Protein AF-A0A7C5IVP0-F1 (afdb_monomer)

pLDDT: mean 93.89, std 9.59, range [51.59, 98.81]

Nearest PDB structures (foldseek):
  6s2q-assembly2_D  TM=9.163E-01  e=1.184E-06  Mycobacterium tuberculosis H37Rv
  6s2q-assembly2_C  TM=9.148E-01  e=4.230E-06  Mycobacterium tuberculosis H37Rv
  7thi-assembly1_A  TM=8.779E-01  e=1.413E-05  Homo sapiens
  2a6p-assembly1_B  TM=8.754E-01  e=2.112E-05  Mycobacterium tuberculosis H37Rv
  1v37-assembly1_A-2  TM=8.193E-01  e=1.321E-05  Thermus thermophilus

Mean predicted aligned error: 3.93 Å

Structure (mmCIF, N/CA/C/O backbone):
data_AF-A0A7C5IVP0-F1
#
_entry.id   AF-A0A7C5IVP0-F1
#
loop_
_atom_site.group_PDB
_atom_site.id
_atom_site.type_symbol
_atom_site.label_atom_id
_atom_site.label_alt_id
_atom_site.label_comp_id
_atom_site.label_asym_id
_atom_site.label_entity_id
_atom_site.label_seq_id
_atom_site.pdbx_PDB_ins_code
_atom_site.Cartn_x
_atom_site.Cartn_y
_atom_site.Cartn_z
_atom_site.occupancy
_atom_site.B_iso_or_equiv
_atom_site.auth_seq_id
_atom_site.auth_comp_id
_atom_site.auth_asym_id
_atom_site.auth_atom_id
_atom_site.pdbx_PDB_model_num
ATOM 1 N N . MET A 1 1 ? 16.505 -28.809 -9.100 1.00 54.62 1 MET A N 1
ATOM 2 C CA . MET A 1 1 ? 16.208 -27.602 -8.306 1.00 54.62 1 MET A CA 1
ATOM 3 C C . MET A 1 1 ? 14.780 -27.236 -8.622 1.00 54.62 1 MET A C 1
ATOM 5 O O . MET A 1 1 ? 14.427 -27.268 -9.791 1.00 54.62 1 MET A O 1
ATOM 9 N N . THR A 1 2 ? 13.941 -27.046 -7.614 1.00 51.59 2 THR A N 1
ATOM 10 C CA . THR A 1 2 ? 12.581 -26.558 -7.838 1.00 51.59 2 THR A CA 1
ATOM 11 C C . THR A 1 2 ? 12.685 -25.064 -8.121 1.00 51.59 2 THR A C 1
ATOM 13 O O . THR A 1 2 ? 13.139 -24.330 -7.247 1.00 51.59 2 THR A O 1
ATOM 16 N N . ASP A 1 3 ? 12.321 -24.645 -9.332 1.00 82.31 3 ASP A N 1
ATOM 17 C CA . ASP A 1 3 ? 12.097 -23.235 -9.661 1.00 82.31 3 ASP A CA 1
ATOM 18 C C . ASP A 1 3 ? 10.791 -22.813 -8.993 1.00 82.31 3 ASP A C 1
ATOM 20 O O . ASP A 1 3 ? 9.700 -23.142 -9.462 1.00 82.31 3 ASP A O 1
ATOM 24 N N . TRP A 1 4 ? 10.902 -22.159 -7.841 1.00 84.75 4 TRP A N 1
ATOM 25 C CA . TRP A 1 4 ? 9.771 -21.483 -7.223 1.00 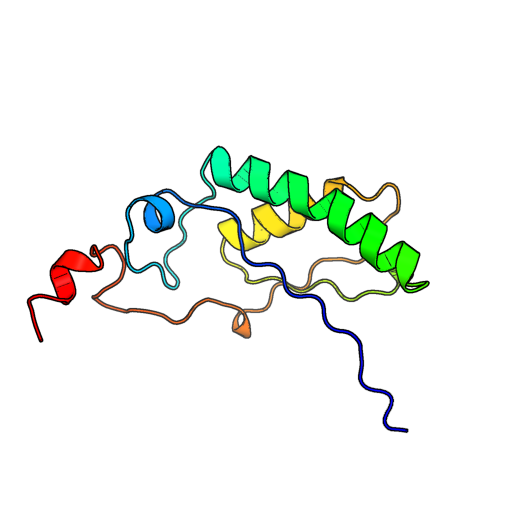84.75 4 TRP A CA 1
ATOM 26 C C . TRP A 1 4 ? 9.729 -20.044 -7.731 1.00 84.75 4 TRP A C 1
ATOM 28 O O . TRP A 1 4 ? 10.788 -19.428 -7.844 1.00 84.75 4 TRP A O 1
ATOM 38 N N . PRO A 1 5 ? 8.539 -19.496 -8.018 1.00 86.50 5 PRO A N 1
ATOM 39 C CA . PRO A 1 5 ? 8.428 -18.099 -8.402 1.00 86.50 5 PRO A CA 1
ATOM 40 C C . PRO A 1 5 ? 8.849 -17.200 -7.238 1.00 86.50 5 PRO A C 1
ATOM 42 O O . PRO A 1 5 ? 8.568 -17.497 -6.071 1.00 86.50 5 PRO A O 1
ATOM 45 N N . GLU A 1 6 ? 9.488 -16.082 -7.561 1.00 89.31 6 GLU A N 1
ATOM 46 C CA . GLU A 1 6 ? 9.765 -15.041 -6.580 1.00 89.31 6 GLU A CA 1
ATOM 47 C C . GLU A 1 6 ? 8.489 -14.269 -6.241 1.00 89.31 6 GLU A C 1
ATOM 49 O O . GLU A 1 6 ? 7.658 -13.984 -7.104 1.00 89.31 6 GLU A O 1
ATOM 54 N N . LEU A 1 7 ? 8.320 -13.942 -4.959 1.00 93.06 7 LEU A N 1
ATOM 55 C CA . LEU A 1 7 ? 7.150 -13.236 -4.448 1.00 93.06 7 LEU A CA 1
ATOM 56 C C . LEU A 1 7 ? 7.591 -12.053 -3.591 1.00 93.06 7 LEU A C 1
ATOM 58 O O . LEU A 1 7 ? 8.328 -12.216 -2.617 1.00 93.06 7 LEU A O 1
ATOM 62 N N . PHE A 1 8 ? 7.069 -10.875 -3.920 1.00 95.06 8 PHE A N 1
ATOM 63 C CA . PHE A 1 8 ? 7.292 -9.640 -3.177 1.00 95.06 8 PHE A CA 1
ATOM 64 C C . PHE A 1 8 ? 6.019 -9.266 -2.421 1.00 95.06 8 PHE A C 1
ATOM 66 O O . PHE A 1 8 ? 4.932 -9.224 -2.995 1.00 95.06 8 PHE A O 1
ATOM 73 N N . PHE A 1 9 ? 6.150 -8.971 -1.127 1.00 96.25 9 PHE A N 1
ATOM 74 C CA . PHE A 1 9 ? 5.027 -8.575 -0.281 1.00 96.25 9 PHE A CA 1
ATOM 75 C C . PHE A 1 9 ? 5.234 -7.160 0.251 1.00 96.25 9 PHE A C 1
ATOM 77 O O . PHE A 1 9 ? 6.239 -6.873 0.899 1.00 96.25 9 PHE A O 1
ATOM 84 N N . ALA A 1 10 ? 4.241 -6.299 0.036 1.00 96.94 10 ALA A N 1
ATOM 85 C CA . ALA A 1 10 ? 4.176 -4.965 0.618 1.00 96.94 10 ALA A CA 1
ATOM 86 C C . ALA A 1 10 ? 2.914 -4.839 1.478 1.00 96.94 10 ALA A C 1
ATOM 88 O O . ALA A 1 10 ? 1.804 -5.138 1.036 1.00 96.94 10 ALA A O 1
ATOM 89 N N . ARG A 1 11 ? 3.075 -4.378 2.721 1.00 97.50 11 ARG A N 1
ATOM 90 C CA . ARG A 1 11 ? 1.940 -3.976 3.559 1.00 97.50 11 ARG A CA 1
ATOM 91 C C . ARG A 1 11 ? 1.519 -2.560 3.166 1.00 97.50 11 ARG A C 1
ATOM 93 O O . ARG A 1 11 ? 2.374 -1.730 2.875 1.00 97.50 11 ARG A O 1
ATOM 100 N N . HIS A 1 12 ? 0.218 -2.275 3.208 1.00 98.31 12 HIS A N 1
ATOM 101 C CA . HIS A 1 12 ? -0.275 -0.912 3.014 1.00 98.31 12 HIS A CA 1
ATOM 102 C C . HIS A 1 12 ? 0.357 0.071 4.017 1.00 98.31 12 HIS A C 1
ATOM 104 O O . HIS A 1 12 ? 0.689 -0.307 5.145 1.00 98.31 12 HIS A O 1
ATOM 110 N N . GLY A 1 13 ? 0.466 1.340 3.624 1.00 98.38 13 GLY A N 1
ATOM 111 C CA . GLY A 1 13 ? 0.937 2.408 4.505 1.00 9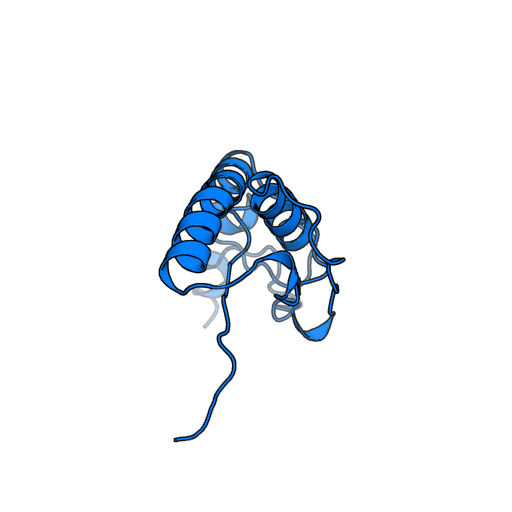8.38 13 GLY A CA 1
ATOM 112 C C . GLY A 1 13 ? 0.026 2.646 5.718 1.00 98.38 13 GLY A C 1
ATOM 113 O O . GLY A 1 13 ? -1.107 2.163 5.792 1.00 98.38 13 GLY A O 1
ATOM 114 N N . GLU A 1 14 ? 0.519 3.411 6.687 1.00 98.69 14 GLU A N 1
ATOM 115 C CA . GLU A 1 14 ? -0.215 3.760 7.902 1.00 98.69 14 GLU A CA 1
ATOM 116 C C . GLU A 1 14 ? -1.571 4.440 7.618 1.00 98.69 14 GLU A C 1
ATOM 118 O O . GLU A 1 14 ? -1.699 5.355 6.802 1.00 98.69 14 GLU A O 1
ATOM 123 N N . THR A 1 15 ? -2.592 4.022 8.363 1.00 98.75 15 THR A N 1
ATOM 124 C CA . THR A 1 15 ? -3.879 4.718 8.477 1.00 98.75 15 THR A CA 1
ATOM 125 C C . THR A 1 15 ? -4.062 5.269 9.892 1.00 98.75 15 THR A C 1
ATOM 127 O O . THR A 1 15 ? -3.373 4.857 10.829 1.00 98.75 15 THR A O 1
ATOM 130 N N . ASP A 1 16 ? -5.026 6.171 10.092 1.00 98.44 16 ASP A N 1
ATOM 131 C CA . ASP A 1 16 ? -5.342 6.673 11.438 1.00 98.44 16 ASP A CA 1
ATOM 132 C C . ASP A 1 16 ? -5.729 5.542 12.407 1.00 98.44 16 ASP A C 1
ATOM 134 O O . ASP A 1 16 ? -5.331 5.560 13.570 1.00 98.44 16 ASP A O 1
ATOM 138 N N . TRP A 1 17 ? -6.405 4.495 11.922 1.00 97.81 17 TRP A N 1
ATOM 139 C CA . TRP A 1 17 ? -6.757 3.333 12.741 1.00 97.81 17 TRP A CA 1
ATOM 140 C C . TRP A 1 17 ? -5.535 2.518 13.163 1.00 97.81 17 TRP A C 1
ATOM 142 O O . TRP A 1 17 ? -5.469 2.086 14.312 1.00 97.81 17 TRP A O 1
ATOM 152 N N . ASN A 1 18 ? -4.534 2.351 12.292 1.00 95.75 18 ASN A N 1
ATOM 153 C CA . ASN A 1 18 ? -3.285 1.698 12.693 1.00 95.75 18 ASN A CA 1
ATOM 154 C C . ASN A 1 18 ? -2.541 2.520 13.745 1.00 95.75 18 ASN A C 1
ATOM 156 O O . ASN A 1 18 ? -2.091 1.955 14.743 1.00 95.75 18 ASN A O 1
ATOM 160 N N . ARG A 1 19 ? -2.457 3.843 13.548 1.00 97.69 19 ARG A N 1
ATOM 161 C CA . ARG A 1 19 ? -1.787 4.758 14.481 1.00 97.69 19 ARG A CA 1
ATOM 162 C C . ARG A 1 19 ? -2.440 4.737 15.862 1.00 97.69 19 ARG A C 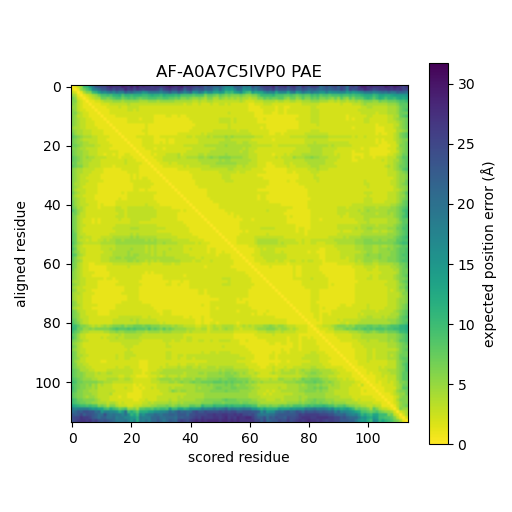1
ATOM 164 O O . ARG A 1 19 ? -1.749 4.700 16.876 1.00 97.69 19 ARG A O 1
ATOM 171 N N . GLU A 1 20 ? -3.768 4.706 15.898 1.00 97.50 20 GLU A N 1
ATOM 172 C CA . GLU A 1 20 ? -4.560 4.617 17.129 1.00 97.50 20 GLU A CA 1
ATOM 173 C C . GLU A 1 20 ? -4.590 3.208 17.735 1.00 97.50 20 GLU A C 1
ATOM 175 O O . GLU A 1 20 ? -5.090 3.038 18.842 1.00 97.50 20 GLU A O 1
ATOM 180 N N . ARG A 1 21 ? -4.035 2.197 17.051 1.00 96.00 21 ARG A N 1
ATOM 181 C CA . ARG A 1 21 ? -4.101 0.780 17.446 1.00 96.00 21 ARG A CA 1
ATOM 182 C C . ARG A 1 21 ? -5.541 0.275 17.567 1.00 96.00 21 ARG A C 1
ATOM 184 O O . ARG A 1 21 ? -5.913 -0.356 18.559 1.00 96.00 21 ARG A O 1
ATOM 191 N N . ARG A 1 22 ? -6.354 0.571 16.555 1.00 96.94 22 ARG A N 1
ATOM 192 C CA . ARG A 1 22 ? -7.682 -0.016 16.374 1.00 96.94 22 ARG A CA 1
ATOM 193 C C . ARG A 1 22 ? -7.598 -1.293 15.554 1.00 96.94 22 ARG A C 1
ATOM 195 O O . ARG A 1 22 ? -6.805 -1.375 14.614 1.00 96.94 22 ARG A O 1
ATOM 202 N N . TYR A 1 23 ? -8.487 -2.237 15.845 1.00 95.56 23 TYR A N 1
ATOM 203 C CA . TYR A 1 23 ? -8.696 -3.386 14.973 1.00 95.56 23 TYR A CA 1
ATOM 204 C C . TYR A 1 23 ? -9.230 -2.902 13.630 1.00 95.56 23 TYR A C 1
ATOM 206 O O . TYR A 1 23 ? -10.319 -2.330 13.541 1.00 95.56 23 TYR A O 1
ATOM 214 N N . GLN A 1 24 ? -8.450 -3.125 12.583 1.00 96.88 24 GLN A N 1
ATOM 215 C CA . GLN A 1 24 ? -8.778 -2.706 11.234 1.00 96.88 24 GLN A CA 1
ATOM 216 C C . GLN A 1 24 ? -8.852 -3.939 10.349 1.00 96.88 24 GLN A C 1
ATOM 218 O O . GLN A 1 24 ? -7.822 -4.508 10.012 1.00 96.88 24 GLN A O 1
ATOM 223 N N . GLY A 1 25 ? -10.074 -4.338 10.003 1.00 95.81 25 GLY A N 1
ATOM 224 C CA . GLY A 1 25 ? -10.335 -5.449 9.095 1.00 95.81 25 GLY A CA 1
ATOM 225 C C . GLY A 1 25 ? -10.719 -4.941 7.714 1.00 95.81 25 GLY A C 1
ATOM 226 O O . GLY A 1 25 ? -9.978 -4.188 7.075 1.00 95.81 25 GLY A O 1
ATOM 227 N N . GLN A 1 26 ? -11.908 -5.319 7.259 1.00 96.62 26 GLN A N 1
ATOM 228 C CA . GLN A 1 26 ? -12.378 -5.011 5.907 1.00 96.62 26 GLN A CA 1
ATOM 229 C C . GLN A 1 26 ? -12.983 -3.615 5.777 1.00 96.62 26 GLN A C 1
ATOM 231 O O . GLN A 1 26 ? -13.230 -3.152 4.664 1.00 96.62 26 GLN A O 1
ATOM 236 N N . ARG A 1 27 ? -13.189 -2.900 6.888 1.00 95.38 27 ARG A N 1
ATOM 237 C CA . ARG A 1 27 ? -13.606 -1.504 6.830 1.00 95.38 27 ARG A CA 1
ATOM 238 C C . ARG A 1 27 ? -12.572 -0.650 6.106 1.00 95.38 27 ARG A C 1
ATOM 240 O O . ARG A 1 27 ? -11.363 -0.710 6.363 1.00 95.38 27 ARG A O 1
ATOM 247 N N . ASP A 1 28 ? -13.081 0.150 5.179 1.00 96.50 28 ASP A N 1
ATOM 248 C CA . A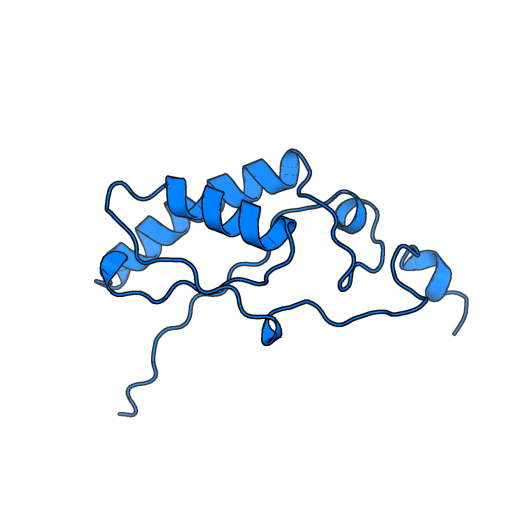SP A 1 28 ? -12.243 0.910 4.273 1.00 96.50 28 ASP A CA 1
ATOM 249 C C . ASP A 1 28 ? -11.836 2.244 4.904 1.00 96.50 28 ASP A C 1
ATOM 251 O O . ASP A 1 28 ? -12.618 3.191 4.982 1.00 96.50 28 ASP A O 1
ATOM 255 N N . ILE A 1 29 ? -10.613 2.275 5.428 1.00 98.00 29 ILE A N 1
ATOM 256 C CA . ILE A 1 29 ? -9.998 3.453 6.038 1.00 98.00 29 ILE A CA 1
ATOM 257 C C . ILE A 1 29 ? -8.812 3.846 5.155 1.00 98.00 29 ILE A C 1
ATOM 259 O O . ILE A 1 29 ? -7.964 2.982 4.902 1.00 98.00 29 ILE A O 1
ATOM 263 N N . PRO A 1 30 ? -8.738 5.106 4.695 1.00 98.38 30 PRO A N 1
ATOM 264 C CA . PRO A 1 30 ? -7.699 5.551 3.774 1.00 98.38 30 PRO A CA 1
ATOM 265 C C . PRO A 1 30 ? -6.334 5.677 4.461 1.00 98.38 30 PRO A C 1
ATOM 267 O O . PRO A 1 30 ? -6.236 5.717 5.693 1.00 98.38 30 PRO A O 1
ATOM 270 N N . LEU A 1 31 ? -5.277 5.801 3.652 1.00 98.81 31 LEU A N 1
ATOM 271 C CA . LEU A 1 31 ? -3.954 6.173 4.149 1.00 98.81 31 LEU A CA 1
ATOM 272 C C . LEU A 1 31 ? -3.988 7.559 4.797 1.00 98.81 31 LEU A C 1
ATOM 274 O O . LEU A 1 31 ? -4.648 8.487 4.316 1.00 98.81 31 LEU A O 1
ATOM 278 N N . ASN A 1 32 ? -3.220 7.712 5.871 1.00 98.75 32 ASN A N 1
ATOM 279 C CA . ASN A 1 32 ? -2.927 9.021 6.440 1.00 98.75 32 ASN A CA 1
ATOM 280 C C . ASN A 1 32 ? -1.676 9.629 5.753 1.00 98.75 32 ASN A C 1
ATOM 282 O O . ASN A 1 32 ? -1.032 8.959 4.939 1.00 98.75 32 ASN A O 1
ATOM 286 N N . PRO A 1 33 ? -1.301 10.894 6.032 1.00 98.69 33 PRO A N 1
ATOM 287 C CA . PRO A 1 33 ? -0.134 11.517 5.399 1.00 98.69 33 PRO A CA 1
ATOM 288 C C . PRO A 1 33 ? 1.176 10.739 5.595 1.00 98.69 33 PRO A C 1
ATOM 290 O O . PRO A 1 33 ? 1.966 10.633 4.660 1.00 98.69 33 PRO A O 1
ATOM 293 N N . THR A 1 34 ? 1.382 10.148 6.775 1.00 98.69 34 THR A N 1
ATOM 294 C CA . THR A 1 34 ? 2.543 9.292 7.053 1.00 98.69 34 THR A CA 1
ATOM 295 C C . THR A 1 34 ? 2.513 8.034 6.187 1.00 98.69 34 THR A C 1
ATOM 297 O O . THR A 1 34 ? 3.526 7.684 5.589 1.00 98.69 34 THR A O 1
ATOM 300 N N . GLY A 1 35 ? 1.358 7.379 6.060 1.00 98.69 35 GLY A N 1
ATOM 301 C CA . GLY A 1 35 ? 1.186 6.191 5.228 1.00 98.69 35 GLY A CA 1
ATOM 302 C C . GLY A 1 35 ? 1.414 6.441 3.743 1.00 98.69 35 GLY A C 1
ATOM 303 O O . GLY A 1 35 ? 1.970 5.586 3.062 1.00 98.69 35 GLY A O 1
ATOM 304 N N . ARG A 1 36 ? 1.059 7.629 3.247 1.00 98.81 36 ARG A N 1
ATOM 305 C CA . ARG A 1 36 ? 1.378 8.043 1.873 1.00 98.81 36 ARG A CA 1
ATOM 306 C C . ARG A 1 36 ? 2.882 8.161 1.660 1.00 98.81 36 ARG A C 1
ATOM 308 O O . ARG A 1 36 ? 3.398 7.542 0.744 1.00 98.81 36 ARG A O 1
ATOM 315 N N . GLY A 1 37 ? 3.588 8.844 2.564 1.00 98.62 37 GLY A N 1
ATOM 316 C CA . GLY A 1 37 ? 5.051 8.930 2.501 1.00 98.62 37 GLY A CA 1
ATOM 317 C C . GLY A 1 37 ? 5.741 7.566 2.634 1.00 98.62 37 GLY A C 1
ATOM 318 O O . GLY A 1 37 ? 6.756 7.326 1.989 1.00 98.62 37 GLY A O 1
ATOM 319 N N . GLN A 1 38 ? 5.175 6.648 3.426 1.00 98.56 38 GLN A N 1
ATOM 320 C CA . GLN A 1 38 ? 5.639 5.258 3.480 1.00 98.56 38 GLN A CA 1
ATOM 321 C C . GLN A 1 38 ? 5.452 4.553 2.134 1.00 98.56 38 GLN A C 1
ATOM 323 O O . GLN A 1 38 ? 6.386 3.912 1.670 1.00 98.56 38 GLN A O 1
ATOM 328 N N . ALA A 1 39 ? 4.283 4.683 1.502 1.00 98.56 39 ALA A N 1
ATOM 329 C CA . ALA A 1 39 ? 4.010 4.086 0.198 1.00 98.56 39 ALA A CA 1
ATOM 330 C C . ALA A 1 39 ? 4.944 4.626 -0.896 1.00 98.56 39 ALA A C 1
ATOM 332 O O . ALA A 1 39 ? 5.539 3.840 -1.632 1.00 98.56 39 ALA A O 1
ATOM 333 N N . ASP A 1 40 ? 5.139 5.948 -0.936 1.00 98.44 40 ASP A N 1
ATOM 334 C CA . ASP A 1 40 ? 6.044 6.612 -1.880 1.00 98.44 40 ASP A CA 1
ATOM 335 C C . ASP A 1 40 ? 7.499 6.109 -1.708 1.00 98.44 40 ASP A C 1
ATOM 337 O O . ASP A 1 40 ? 8.247 5.991 -2.676 1.00 98.44 40 ASP A O 1
ATOM 341 N N . ALA A 1 41 ? 7.909 5.755 -0.482 1.00 98.12 41 ALA A N 1
ATOM 342 C CA . ALA A 1 41 ? 9.252 5.246 -0.192 1.00 98.12 41 ALA A CA 1
ATOM 343 C C . ALA A 1 41 ? 9.473 3.771 -0.586 1.00 98.12 41 ALA A C 1
ATOM 345 O O . ALA A 1 41 ? 10.623 3.359 -0.748 1.00 98.12 41 ALA A O 1
ATOM 346 N N . ILE A 1 42 ? 8.411 2.968 -0.748 1.00 97.62 42 ILE A N 1
ATOM 347 C CA . ILE A 1 42 ? 8.539 1.560 -1.169 1.00 97.62 42 ILE A CA 1
ATOM 348 C C . ILE A 1 42 ? 8.964 1.474 -2.640 1.00 97.62 42 ILE A C 1
ATOM 350 O O . ILE A 1 42 ? 9.744 0.593 -2.993 1.00 97.62 42 ILE A O 1
ATOM 354 N N . GLY A 1 43 ? 8.487 2.386 -3.490 1.00 96.50 43 GLY A N 1
ATOM 355 C CA . GLY A 1 43 ? 8.745 2.361 -4.933 1.00 96.50 43 GLY A CA 1
ATOM 356 C C . GLY A 1 43 ? 10.236 2.297 -5.295 1.00 96.50 43 GLY A C 1
ATOM 357 O O . GLY A 1 43 ? 10.648 1.333 -5.941 1.00 96.50 43 GLY A O 1
ATOM 358 N N . PRO A 1 44 ? 11.075 3.249 -4.837 1.00 97.81 44 PRO A N 1
ATOM 359 C CA . PRO A 1 44 ? 12.517 3.220 -5.089 1.00 97.81 44 PRO A CA 1
ATOM 360 C C . PRO A 1 44 ? 13.201 1.948 -4.571 1.00 97.81 44 PRO A C 1
ATOM 362 O O . PRO A 1 44 ? 14.044 1.380 -5.258 1.00 97.81 44 PRO A O 1
ATOM 365 N N . LEU A 1 45 ? 12.792 1.456 -3.395 1.00 97.12 45 LEU A N 1
ATOM 366 C CA . LEU A 1 45 ? 13.321 0.207 -2.846 1.00 97.12 45 LEU A CA 1
ATOM 367 C C . LEU A 1 45 ? 12.993 -0.988 -3.750 1.00 97.12 45 LEU A C 1
ATOM 369 O O . LEU A 1 45 ? 13.846 -1.846 -3.965 1.00 97.12 45 LEU A O 1
ATOM 373 N N . LEU A 1 46 ? 11.769 -1.056 -4.280 1.00 96.94 46 LEU A N 1
ATOM 374 C CA . LEU A 1 46 ? 11.378 -2.122 -5.194 1.00 96.94 46 LEU A CA 1
ATOM 375 C C . LEU A 1 46 ? 12.160 -2.034 -6.509 1.00 96.94 46 LEU A C 1
ATOM 377 O O . LEU A 1 46 ? 12.636 -3.059 -6.979 1.00 96.94 46 LEU A O 1
ATOM 381 N N . VAL A 1 47 ? 12.359 -0.836 -7.067 1.00 97.44 47 VAL A N 1
ATOM 382 C CA . VAL A 1 47 ? 13.200 -0.635 -8.263 1.00 97.44 47 VAL A CA 1
ATOM 383 C C . VAL A 1 47 ? 14.600 -1.221 -8.055 1.00 97.44 47 VAL A C 1
ATOM 385 O O . VAL A 1 47 ? 15.060 -2.009 -8.884 1.00 97.44 47 VAL A O 1
ATOM 388 N N . ASP A 1 48 ? 15.244 -0.894 -6.934 1.00 97.06 48 ASP A N 1
ATOM 389 C CA . ASP A 1 48 ? 16.584 -1.392 -6.610 1.00 97.06 48 ASP A CA 1
ATOM 390 C C . ASP A 1 48 ? 16.603 -2.919 -6.433 1.00 97.06 48 ASP A C 1
ATOM 392 O O . ASP A 1 48 ? 17.512 -3.594 -6.920 1.00 97.06 48 ASP A O 1
ATOM 396 N N . LEU A 1 49 ? 15.585 -3.483 -5.771 1.00 95.75 49 LEU A N 1
ATOM 397 C CA . LEU A 1 49 ? 15.458 -4.929 -5.570 1.00 95.75 49 LEU A CA 1
ATOM 398 C C . LEU A 1 49 ? 15.281 -5.684 -6.888 1.00 95.75 49 LEU A C 1
ATOM 400 O O . LEU A 1 49 ? 15.926 -6.712 -7.084 1.00 95.75 49 LEU A O 1
ATOM 404 N N . LEU A 1 50 ? 14.434 -5.192 -7.792 1.00 95.38 50 LEU A N 1
ATOM 405 C CA . LEU A 1 50 ? 14.214 -5.840 -9.083 1.00 95.38 50 LEU A CA 1
ATOM 406 C C . LEU A 1 50 ? 15.474 -5.784 -9.951 1.00 95.38 50 LEU A C 1
ATOM 408 O O . LEU A 1 50 ? 15.877 -6.801 -10.509 1.00 95.38 50 LEU A O 1
ATOM 412 N N . ALA A 1 51 ? 16.158 -4.636 -9.982 1.00 95.00 51 ALA A N 1
ATOM 413 C CA . ALA A 1 51 ? 17.422 -4.493 -10.699 1.00 95.00 51 ALA A CA 1
ATOM 414 C C . ALA A 1 51 ? 18.516 -5.427 -10.151 1.00 95.00 51 ALA A C 1
ATOM 416 O O . ALA A 1 51 ? 19.264 -6.023 -10.924 1.00 95.00 51 ALA A O 1
ATOM 417 N N . ALA A 1 52 ? 18.600 -5.592 -8.827 1.00 95.38 52 ALA A N 1
ATOM 418 C CA . ALA A 1 52 ? 19.582 -6.470 -8.192 1.00 95.38 52 ALA A CA 1
ATOM 419 C C . ALA A 1 52 ? 19.366 -7.965 -8.494 1.00 95.38 52 ALA A C 1
ATOM 421 O O . ALA A 1 52 ? 20.320 -8.737 -8.401 1.00 95.38 52 ALA A O 1
ATOM 422 N N . ASN A 1 53 ? 18.142 -8.363 -8.852 1.00 92.00 53 ASN A N 1
ATOM 423 C CA . ASN A 1 53 ? 17.779 -9.746 -9.176 1.00 92.00 53 ASN A CA 1
ATOM 424 C C . ASN A 1 53 ? 17.564 -9.972 -10.685 1.00 92.00 53 ASN A C 1
ATOM 426 O O . ASN A 1 53 ? 17.079 -11.029 -11.071 1.00 92.00 53 ASN A O 1
ATOM 430 N N . ASP A 1 54 ? 17.940 -9.004 -11.532 1.00 93.44 54 ASP A N 1
ATOM 431 C CA . ASP A 1 54 ? 17.759 -9.055 -12.995 1.00 93.44 54 ASP A CA 1
ATOM 432 C C . ASP A 1 54 ? 16.294 -9.301 -13.415 1.00 93.44 54 ASP A C 1
ATOM 434 O O . ASP A 1 54 ? 15.998 -10.013 -14.373 1.00 93.44 54 ASP A O 1
ATOM 438 N N . LEU A 1 55 ? 15.353 -8.715 -12.666 1.00 93.44 55 LEU A N 1
ATOM 439 C CA . LEU A 1 55 ? 13.918 -8.847 -12.905 1.00 93.44 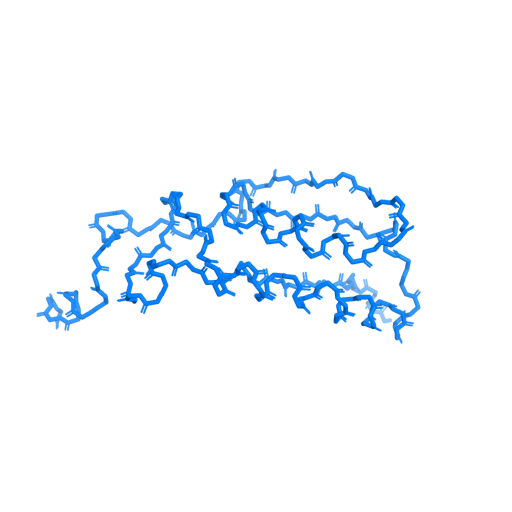55 LEU A CA 1
ATOM 440 C C . LEU A 1 55 ? 13.374 -7.627 -13.637 1.00 93.44 55 LEU A C 1
ATOM 442 O O . LEU A 1 55 ? 13.517 -6.484 -13.194 1.00 93.44 55 LEU A O 1
ATOM 446 N N . ASN A 1 56 ? 12.666 -7.875 -14.733 1.00 94.62 56 ASN A N 1
ATOM 447 C CA . ASN A 1 56 ? 11.970 -6.835 -15.470 1.00 94.62 56 ASN A CA 1
ATOM 448 C C . ASN A 1 56 ? 10.612 -6.533 -14.805 1.00 94.62 56 ASN A C 1
ATOM 450 O O . ASN A 1 56 ? 9.741 -7.403 -14.799 1.00 94.62 56 ASN A O 1
ATOM 454 N N . PRO A 1 57 ? 10.35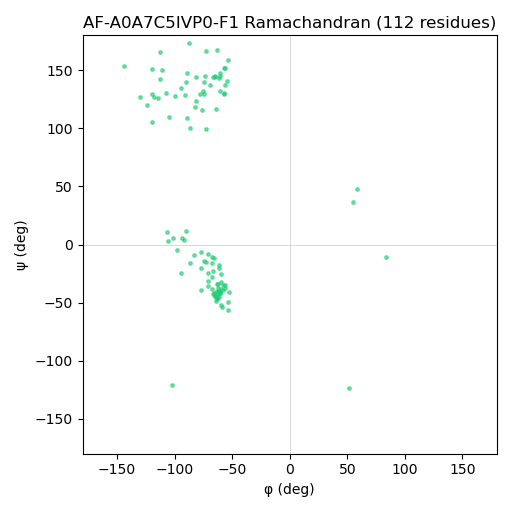1 -5.307 -14.311 1.00 95.44 57 PRO A N 1
ATOM 455 C CA . PRO A 1 57 ? 9.068 -4.972 -13.686 1.00 95.44 57 PRO A CA 1
ATOM 456 C C . PRO A 1 57 ? 7.861 -5.103 -14.632 1.00 95.44 57 PRO A C 1
ATOM 458 O O . PRO A 1 57 ? 6.729 -5.231 -14.164 1.00 95.44 57 PRO A O 1
ATOM 461 N N . ALA A 1 58 ? 8.086 -5.093 -15.953 1.00 95.88 58 ALA A N 1
ATOM 462 C CA . ALA A 1 58 ? 7.042 -5.327 -16.950 1.00 95.88 58 ALA A CA 1
ATOM 463 C C . ALA A 1 58 ? 6.610 -6.804 -17.064 1.00 95.88 58 ALA A C 1
ATOM 465 O O . ALA A 1 58 ? 5.580 -7.089 -17.670 1.00 95.88 58 ALA A O 1
ATOM 466 N N . GLU A 1 59 ? 7.385 -7.728 -16.494 1.00 94.56 59 GLU A N 1
ATOM 467 C CA . GLU A 1 59 ? 7.137 -9.177 -16.503 1.00 94.56 59 GLU A CA 1
ATOM 468 C C . GLU A 1 59 ? 6.637 -9.690 -15.144 1.00 94.56 59 GLU A C 1
ATOM 470 O O . GLU A 1 59 ? 6.418 -10.886 -14.969 1.00 94.56 59 GLU A O 1
ATOM 475 N N . ILE A 1 60 ? 6.442 -8.786 -14.181 1.00 93.81 60 ILE A N 1
ATOM 476 C CA . ILE A 1 60 ? 5.931 -9.102 -12.849 1.00 93.81 60 ILE A CA 1
ATOM 477 C C . ILE A 1 60 ? 4.420 -8.905 -12.831 1.00 93.81 60 ILE A C 1
ATOM 479 O O . ILE A 1 60 ? 3.910 -7.875 -13.275 1.00 93.81 60 ILE A O 1
ATOM 483 N N . ASP A 1 61 ? 3.709 -9.870 -12.258 1.00 96.25 61 ASP A N 1
ATOM 484 C CA . ASP A 1 61 ? 2.285 -9.736 -11.985 1.00 96.25 61 ASP A CA 1
ATOM 485 C C . ASP A 1 61 ? 2.044 -8.874 -10.734 1.00 96.25 61 ASP A C 1
ATOM 487 O O . ASP A 1 61 ? 2.594 -9.124 -9.657 1.00 96.25 61 ASP A O 1
ATOM 491 N N . TRP A 1 62 ? 1.173 -7.871 -10.855 1.00 97.75 62 TRP A N 1
ATOM 492 C CA . TRP A 1 62 ? 0.878 -6.919 -9.783 1.00 97.75 62 TRP A CA 1
ATOM 493 C C . TRP A 1 62 ? -0.482 -7.221 -9.155 1.00 97.75 62 TRP A C 1
ATOM 495 O O . TRP A 1 62 ? -1.524 -6.964 -9.757 1.00 97.75 62 TRP A O 1
ATOM 505 N N . PHE A 1 63 ? -0.482 -7.715 -7.917 1.00 98.50 63 PHE A N 1
ATOM 506 C CA . PHE A 1 63 ? -1.704 -8.011 -7.168 1.00 98.50 63 PHE A CA 1
ATOM 507 C C . PHE A 1 63 ? -1.877 -7.081 -5.972 1.00 98.50 63 PHE A C 1
ATOM 509 O O . PHE A 1 63 ? -0.917 -6.766 -5.269 1.00 98.50 63 PHE A O 1
ATOM 516 N N . ALA A 1 64 ? -3.115 -6.678 -5.696 1.00 98.56 64 ALA A N 1
ATOM 517 C CA . ALA A 1 64 ? -3.431 -5.892 -4.510 1.00 98.56 64 ALA A CA 1
ATOM 518 C C . ALA A 1 64 ? -4.789 -6.265 -3.912 1.00 98.56 64 ALA A C 1
ATOM 520 O O . ALA A 1 64 ? -5.716 -6.688 -4.600 1.00 98.56 64 ALA A O 1
ATOM 521 N N . SER A 1 65 ? -4.930 -6.032 -2.609 1.00 98.56 65 SER A N 1
ATOM 522 C CA . SER A 1 65 ? -6.244 -5.994 -1.971 1.00 98.56 65 SER A CA 1
ATOM 523 C C . SER A 1 65 ? -7.113 -4.887 -2.592 1.00 98.56 65 SER A C 1
ATOM 525 O O . SER A 1 65 ? -6.594 -3.811 -2.906 1.00 98.56 65 SER A O 1
ATOM 527 N N . PRO A 1 66 ? -8.438 -5.078 -2.722 1.00 98.19 66 PRO A N 1
ATOM 528 C CA . PRO A 1 66 ? -9.348 -4.041 -3.206 1.00 98.19 66 PRO A CA 1
ATOM 529 C C . PRO A 1 66 ? -9.568 -2.884 -2.212 1.00 98.19 66 PRO A C 1
ATOM 531 O O . PRO A 1 66 ? -10.212 -1.904 -2.576 1.00 98.19 66 PRO A O 1
ATOM 534 N N . LEU A 1 67 ? -9.078 -2.972 -0.970 1.00 98.44 67 LEU A N 1
ATOM 535 C CA . LEU A 1 67 ? -9.259 -1.921 0.042 1.00 98.44 67 LEU A CA 1
ATOM 536 C C . LEU A 1 67 ? -8.460 -0.663 -0.325 1.00 98.44 67 LEU A C 1
ATOM 538 O O . LEU A 1 67 ? -7.289 -0.770 -0.697 1.00 98.44 67 LEU A O 1
ATOM 542 N N . SER A 1 68 ? -9.054 0.527 -0.170 1.00 98.38 68 SER A N 1
ATOM 543 C CA . SER A 1 68 ? -8.499 1.799 -0.670 1.00 98.38 68 SER A CA 1
ATOM 544 C C . SER A 1 68 ? -7.057 2.044 -0.226 1.00 98.38 68 SER A C 1
ATOM 546 O O . SER A 1 68 ? -6.223 2.428 -1.036 1.00 98.38 68 SER A O 1
ATOM 548 N N . ARG A 1 69 ? -6.723 1.731 1.030 1.00 98.62 69 ARG A N 1
ATOM 549 C CA . ARG A 1 69 ? -5.356 1.842 1.565 1.00 98.62 69 ARG A CA 1
ATOM 550 C C . ARG A 1 69 ? -4.322 0.993 0.823 1.00 98.62 69 ARG A C 1
ATOM 552 O O . ARG A 1 69 ? -3.189 1.434 0.643 1.00 98.62 69 ARG A O 1
ATOM 559 N N . ALA A 1 70 ? -4.691 -0.215 0.400 1.00 98.69 70 ALA A N 1
ATOM 560 C CA . ALA A 1 70 ? -3.808 -1.089 -0.365 1.00 98.69 70 ALA A CA 1
ATOM 561 C C . ALA A 1 70 ? -3.713 -0.628 -1.823 1.00 98.69 70 ALA A C 1
ATOM 563 O O . ALA A 1 70 ? -2.615 -0.619 -2.371 1.00 98.69 70 ALA A O 1
ATOM 564 N N . ARG A 1 71 ? -4.831 -0.173 -2.409 1.00 98.62 71 ARG A N 1
ATOM 565 C CA . ARG A 1 71 ? -4.849 0.426 -3.753 1.00 98.62 71 ARG A CA 1
ATOM 566 C C . ARG A 1 71 ? -3.942 1.649 -3.838 1.00 98.62 71 ARG A C 1
ATOM 568 O O . ARG A 1 71 ? -3.021 1.656 -4.642 1.00 98.62 71 ARG A O 1
ATOM 575 N N . GLU A 1 72 ? -4.132 2.614 -2.939 1.00 98.75 72 GLU A N 1
ATOM 576 C CA . GLU A 1 72 ? -3.331 3.840 -2.904 1.00 98.75 72 GLU A CA 1
ATOM 577 C C . GLU A 1 72 ? -1.850 3.529 -2.634 1.00 98.75 72 GLU A C 1
ATOM 579 O O . GLU A 1 72 ? -0.976 4.150 -3.229 1.00 98.75 72 GLU A O 1
ATOM 584 N N . THR A 1 73 ? -1.543 2.538 -1.783 1.00 98.81 73 THR A N 1
ATOM 585 C CA . THR A 1 73 ? -0.147 2.112 -1.573 1.00 98.81 73 THR A CA 1
ATOM 586 C C . THR A 1 73 ? 0.468 1.556 -2.858 1.00 98.81 73 THR A C 1
ATOM 588 O O . THR A 1 73 ? 1.592 1.911 -3.201 1.00 98.81 73 THR A O 1
ATOM 591 N N . MET A 1 74 ? -0.263 0.691 -3.564 1.00 98.62 74 MET A N 1
ATOM 592 C CA . MET A 1 74 ? 0.184 0.073 -4.810 1.00 98.62 74 MET A CA 1
ATOM 593 C C . MET A 1 74 ? 0.411 1.113 -5.912 1.00 98.62 74 MET A C 1
ATOM 595 O O . MET A 1 74 ? 1.444 1.083 -6.572 1.00 98.62 74 MET A O 1
ATOM 599 N N . GLU A 1 75 ? -0.523 2.045 -6.089 1.00 98.19 75 GLU A N 1
ATOM 600 C CA . GLU A 1 75 ? -0.424 3.124 -7.079 1.00 98.19 75 GLU A CA 1
ATOM 601 C C . GLU A 1 75 ? 0.813 3.995 -6.825 1.00 98.19 75 GLU A C 1
ATOM 603 O O . GLU A 1 75 ? 1.671 4.116 -7.694 1.00 98.19 75 GLU A O 1
ATOM 608 N N . ARG A 1 76 ? 0.978 4.487 -5.593 1.00 98.38 76 ARG A N 1
ATOM 609 C CA . ARG A 1 76 ? 2.132 5.310 -5.189 1.00 98.38 76 ARG A CA 1
ATOM 610 C C . ARG A 1 76 ? 3.469 4.597 -5.337 1.00 98.38 76 ARG A C 1
ATOM 612 O O . ARG A 1 76 ? 4.447 5.183 -5.785 1.00 98.38 76 ARG A O 1
ATOM 619 N N . MET A 1 77 ? 3.520 3.321 -4.962 1.00 98.06 77 MET A N 1
ATOM 620 C CA . MET A 1 77 ? 4.716 2.501 -5.141 1.00 98.06 77 MET A CA 1
ATOM 621 C C . MET A 1 77 ? 5.069 2.361 -6.631 1.00 98.06 77 MET A C 1
ATOM 623 O O . MET A 1 77 ? 6.245 2.418 -6.991 1.00 98.06 77 MET A O 1
ATOM 627 N N . ARG A 1 78 ? 4.063 2.195 -7.501 1.00 97.81 78 ARG A N 1
ATOM 628 C CA . ARG A 1 78 ? 4.242 2.062 -8.953 1.00 97.81 78 ARG A CA 1
ATOM 629 C C . ARG A 1 78 ? 4.674 3.364 -9.635 1.00 97.81 78 ARG A C 1
ATOM 631 O O . ARG A 1 78 ? 5.346 3.281 -10.660 1.00 97.81 78 ARG A O 1
ATOM 638 N N . ASP A 1 79 ? 4.385 4.530 -9.058 1.00 97.44 79 ASP A N 1
ATOM 639 C CA . ASP A 1 79 ? 4.814 5.834 -9.595 1.00 97.44 79 ASP A CA 1
ATOM 640 C C . ASP A 1 79 ? 6.346 5.999 -9.660 1.00 97.44 79 ASP A C 1
ATOM 642 O O . ASP A 1 79 ? 6.852 6.855 -10.385 1.00 97.44 79 ASP A O 1
ATOM 646 N N . ALA A 1 80 ? 7.112 5.170 -8.941 1.00 97.12 80 ALA A N 1
ATOM 647 C CA . ALA A 1 80 ? 8.573 5.167 -9.021 1.00 97.12 80 ALA A CA 1
ATOM 648 C C . ALA A 1 80 ? 9.123 4.560 -10.329 1.00 97.12 80 ALA A C 1
ATOM 650 O O . ALA A 1 80 ? 10.304 4.738 -10.641 1.00 97.12 80 ALA A O 1
ATOM 651 N N . PHE A 1 81 ? 8.301 3.836 -11.094 1.00 96.94 81 PHE A N 1
ATOM 652 C CA . PHE A 1 81 ? 8.723 3.183 -12.329 1.00 96.94 81 PHE A CA 1
ATOM 653 C C . PHE A 1 81 ? 8.517 4.098 -13.535 1.00 96.94 81 PHE A C 1
ATOM 655 O O . PHE A 1 81 ? 7.428 4.597 -13.795 1.00 96.94 81 PHE A O 1
ATOM 662 N N . ASN A 1 82 ? 9.572 4.257 -14.335 1.00 93.25 82 ASN A N 1
ATOM 663 C CA . ASN A 1 82 ? 9.545 5.068 -15.558 1.00 93.25 82 ASN A CA 1
ATOM 664 C C . ASN A 1 82 ? 9.144 4.265 -16.809 1.00 93.25 82 ASN A C 1
ATOM 666 O O . ASN A 1 82 ? 9.321 4.733 -17.935 1.00 93.25 82 ASN A O 1
ATOM 670 N N . THR A 1 83 ? 8.648 3.041 -16.632 1.00 91.62 83 THR A N 1
ATOM 671 C CA . THR A 1 83 ? 8.232 2.139 -17.708 1.00 91.62 83 THR A CA 1
ATOM 672 C C . THR A 1 83 ? 6.751 1.797 -17.572 1.00 91.62 83 THR A C 1
ATOM 674 O O . THR A 1 83 ? 6.227 1.775 -16.457 1.00 91.62 83 THR A O 1
ATOM 677 N N . PRO A 1 84 ? 6.049 1.502 -18.681 1.00 94.62 84 PRO A N 1
ATOM 678 C CA . PRO A 1 84 ? 4.714 0.930 -18.601 1.00 94.62 84 PRO A CA 1
ATOM 679 C C . PRO A 1 84 ? 4.749 -0.374 -17.802 1.00 94.62 84 PRO A C 1
ATOM 681 O O . PRO A 1 84 ? 5.562 -1.257 -18.073 1.00 94.62 84 PRO A O 1
ATOM 684 N N . LEU A 1 85 ? 3.859 -0.475 -16.824 1.00 97.69 85 LEU A N 1
ATOM 685 C CA . LEU A 1 85 ? 3.708 -1.638 -15.958 1.00 97.69 85 LEU A CA 1
ATOM 686 C C . LEU A 1 85 ? 2.374 -2.340 -16.272 1.00 97.69 85 LEU A C 1
ATOM 688 O O . LEU A 1 85 ? 1.419 -1.643 -16.629 1.00 97.69 85 LEU A O 1
ATOM 692 N N . PRO A 1 86 ? 2.266 -3.671 -16.100 1.00 97.62 86 PRO A N 1
ATOM 693 C CA . PRO A 1 86 ? 1.008 -4.402 -16.239 1.00 97.62 86 PRO A CA 1
ATOM 694 C C . PRO A 1 86 ? -0.118 -3.831 -15.369 1.00 97.62 86 PRO A C 1
ATOM 696 O O . PRO A 1 86 ? 0.113 -3.132 -14.382 1.00 97.62 86 PRO A O 1
ATOM 699 N N . GLU A 1 87 ? -1.363 -4.127 -15.726 1.00 97.94 87 GLU A N 1
ATOM 700 C CA . GLU A 1 87 ? -2.522 -3.737 -14.918 1.00 97.94 87 GLU A CA 1
ATOM 701 C C . GLU A 1 87 ? -2.466 -4.359 -13.513 1.00 97.94 87 GLU A C 1
ATOM 703 O O . GLU A 1 87 ? -1.977 -5.476 -13.339 1.00 97.94 87 GLU A O 1
ATOM 708 N N . ILE A 1 88 ? -2.995 -3.652 -12.505 1.00 98.38 88 ILE A N 1
ATOM 709 C CA . ILE A 1 88 ? -3.172 -4.257 -11.176 1.00 98.38 88 ILE A CA 1
ATOM 710 C C . ILE A 1 88 ? -4.355 -5.212 -11.225 1.00 98.38 88 ILE A C 1
ATOM 712 O O . ILE A 1 88 ? -5.471 -4.828 -11.577 1.00 98.38 88 ILE A O 1
ATOM 716 N N . VAL A 1 89 ? -4.134 -6.432 -10.752 1.00 98.50 89 VAL A N 1
ATOM 717 C CA . VAL A 1 89 ? -5.206 -7.363 -10.426 1.00 98.50 89 VAL A CA 1
ATOM 718 C C . VAL A 1 89 ? -5.617 -7.142 -8.972 1.00 98.50 89 VAL A C 1
ATOM 720 O O . VAL A 1 89 ? -4.890 -7.479 -8.035 1.00 98.50 89 VAL A O 1
ATOM 723 N N . TYR A 1 90 ? -6.803 -6.570 -8.769 1.00 98.38 90 TYR A N 1
ATOM 724 C CA . TYR A 1 90 ? -7.399 -6.492 -7.438 1.00 98.38 90 TYR A CA 1
ATOM 725 C C . TYR A 1 90 ? -8.090 -7.811 -7.097 1.00 98.38 90 TYR A C 1
ATOM 727 O O . TYR A 1 90 ? -8.975 -8.250 -7.830 1.00 98.38 90 TYR A O 1
ATOM 735 N N . ASP A 1 91 ? -7.702 -8.422 -5.981 1.00 98.19 91 ASP A N 1
ATOM 736 C CA . ASP A 1 91 ? -8.195 -9.736 -5.568 1.00 98.19 91 ASP A CA 1
ATOM 737 C C . ASP A 1 91 ? -8.805 -9.674 -4.164 1.00 98.19 91 ASP A C 1
ATOM 739 O O . ASP A 1 91 ? -8.126 -9.351 -3.184 1.00 98.19 91 ASP A O 1
ATOM 743 N N . ASP A 1 92 ? -10.091 -10.009 -4.054 1.00 97.44 92 ASP A N 1
ATOM 744 C CA . ASP A 1 92 ? -10.833 -10.018 -2.788 1.00 97.44 92 ASP A CA 1
ATOM 745 C C . ASP A 1 92 ? -10.217 -10.981 -1.757 1.00 97.44 92 ASP A C 1
ATOM 747 O O . ASP A 1 92 ? -10.317 -10.757 -0.551 1.00 97.44 92 ASP A O 1
ATOM 751 N N . ARG A 1 93 ? -9.494 -12.019 -2.204 1.00 97.12 93 ARG A N 1
ATOM 752 C CA . ARG A 1 93 ? -8.786 -12.964 -1.323 1.00 97.12 93 ARG A CA 1
ATOM 753 C C . ARG A 1 93 ? -7.609 -12.324 -0.583 1.00 97.12 93 ARG A C 1
ATOM 755 O O . ARG A 1 93 ? -7.125 -12.907 0.382 1.00 97.12 93 ARG A O 1
ATOM 762 N N . LEU A 1 94 ? -7.149 -11.149 -1.023 1.00 97.88 94 LEU A N 1
ATOM 763 C CA . LEU A 1 94 ? -6.084 -10.369 -0.384 1.00 97.88 94 LEU A CA 1
ATOM 764 C C . LEU A 1 94 ? -6.620 -9.341 0.623 1.00 97.88 94 LEU A C 1
ATOM 766 O O . LEU A 1 94 ? -5.855 -8.532 1.148 1.00 97.88 94 LEU A O 1
ATOM 770 N N . GLN A 1 95 ? -7.930 -9.295 0.875 1.00 97.75 95 GLN A N 1
ATOM 771 C CA . GLN A 1 95 ? -8.474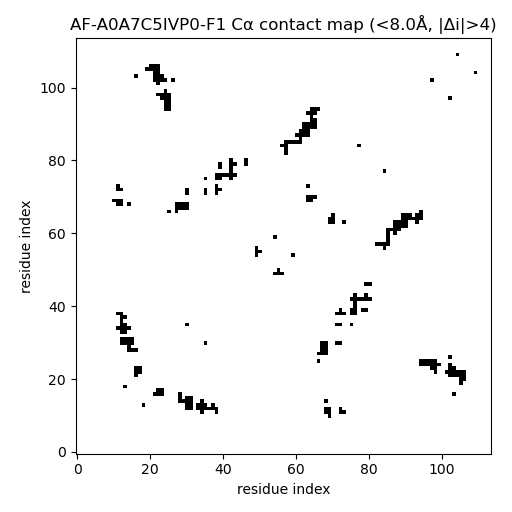 -8.469 1.950 1.00 97.75 95 GLN A CA 1
ATOM 772 C C . GLN A 1 95 ? -8.002 -8.959 3.320 1.00 97.75 95 GLN A C 1
ATOM 774 O O . GLN A 1 95 ? -7.860 -10.155 3.560 1.00 97.75 95 GLN A O 1
ATOM 779 N N . GLU A 1 96 ? -7.790 -8.004 4.226 1.00 96.06 96 GLU A N 1
ATOM 780 C CA . GLU A 1 96 ? -7.528 -8.302 5.632 1.00 96.06 96 GLU A CA 1
ATOM 781 C C . GLU A 1 96 ? -8.676 -9.131 6.221 1.00 96.06 96 GLU A C 1
ATOM 783 O O . GLU A 1 96 ? -9.835 -9.019 5.793 1.00 96.06 96 GLU A O 1
ATOM 788 N N . ILE A 1 97 ? -8.361 -9.945 7.227 1.00 95.44 97 ILE A N 1
ATOM 789 C CA . ILE A 1 97 ? -9.380 -10.672 7.976 1.00 95.44 97 ILE A CA 1
ATOM 790 C C . ILE A 1 97 ? -10.424 -9.694 8.529 1.00 95.44 97 ILE A C 1
ATOM 792 O O . ILE A 1 97 ? -10.106 -8.595 8.989 1.00 95.44 97 ILE A O 1
ATOM 796 N N . SER A 1 98 ? -11.699 -10.083 8.496 1.00 93.69 98 SER A N 1
ATOM 797 C CA . SER A 1 98 ? -12.716 -9.292 9.185 1.00 93.69 98 SER A CA 1
ATOM 798 C C . SER A 1 98 ? -12.610 -9.524 10.687 1.00 93.69 98 SER A C 1
ATOM 800 O O . SER A 1 98 ? -12.599 -10.664 11.152 1.00 93.69 98 SER A O 1
ATOM 802 N N . PHE A 1 99 ? -12.604 -8.433 11.452 1.00 92.62 99 PHE A N 1
ATOM 803 C CA . PHE A 1 99 ? -12.705 -8.495 12.911 1.00 92.62 99 PHE A CA 1
ATOM 804 C C . PHE A 1 99 ? -14.159 -8.360 13.397 1.00 92.62 99 PHE A C 1
ATOM 806 O O . PHE A 1 99 ? -14.413 -8.293 14.601 1.00 92.62 99 PHE A O 1
ATOM 813 N N . GLY A 1 100 ? -15.130 -8.320 12.476 1.00 92.81 100 GLY A N 1
ATOM 814 C CA . GLY A 1 100 ? -16.554 -8.216 12.781 1.00 92.81 100 GLY A CA 1
ATOM 815 C C . GLY A 1 100 ? -16.858 -7.065 13.741 1.00 92.81 100 GLY A C 1
ATOM 816 O O . GLY A 1 100 ? -16.497 -5.916 13.501 1.00 92.81 100 GLY A O 1
ATOM 817 N N . VAL A 1 101 ? -17.493 -7.384 14.871 1.00 91.69 101 VAL A N 1
ATOM 818 C CA . VAL A 1 101 ? -17.890 -6.408 15.904 1.00 91.69 101 VAL A CA 1
ATOM 819 C C . VAL A 1 101 ? -16.718 -5.729 16.621 1.00 91.69 101 VAL A C 1
ATOM 821 O O . VAL A 1 101 ? -16.931 -4.782 17.379 1.00 91.69 101 VAL A O 1
ATOM 824 N N . MET A 1 102 ? -15.493 -6.225 16.438 1.00 92.25 102 MET A N 1
ATOM 825 C CA . MET A 1 102 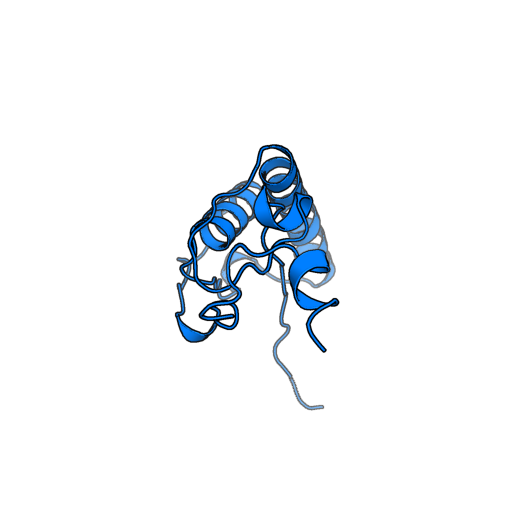? -14.293 -5.629 17.020 1.00 92.25 102 MET A CA 1
ATOM 826 C C . MET A 1 102 ? -13.704 -4.525 16.138 1.00 92.25 102 MET A C 1
ATOM 828 O O . MET A 1 102 ? -12.911 -3.733 16.638 1.00 92.25 102 MET A O 1
ATOM 832 N N . GLU A 1 103 ? -14.083 -4.433 14.857 1.00 93.38 103 GLU A N 1
ATOM 833 C CA . GLU A 1 103 ? -13.545 -3.404 13.963 1.00 93.38 103 GLU A CA 1
ATOM 834 C C . GLU A 1 103 ? -13.800 -1.992 14.510 1.00 93.38 103 GLU A C 1
ATOM 836 O O . GLU A 1 103 ? -14.912 -1.630 14.894 1.00 93.38 103 GLU A O 1
ATOM 841 N N . GLY A 1 104 ? -12.741 -1.185 14.548 1.00 93.81 104 GLY A N 1
ATOM 842 C CA . GLY A 1 104 ? -12.757 0.172 15.082 1.00 93.81 104 GLY A CA 1
ATOM 843 C C . GLY A 1 104 ? -12.578 0.266 16.595 1.00 93.81 104 GLY A C 1
ATOM 844 O O . GLY A 1 104 ? -12.326 1.368 17.079 1.00 93.81 104 GLY A O 1
ATOM 845 N N . LYS A 1 105 ? -12.633 -0.836 17.350 1.00 94.62 105 LYS A N 1
ATOM 846 C CA . LYS A 1 105 ? -12.276 -0.830 18.777 1.00 94.62 105 LYS A CA 1
ATOM 847 C C . LYS A 1 105 ? -10.768 -0.731 18.951 1.00 94.62 105 LYS A C 1
ATOM 849 O O . LYS A 1 105 ? -10.010 -1.291 18.157 1.00 94.62 105 LYS A O 1
ATOM 854 N N . LEU A 1 106 ? -10.331 -0.037 19.994 1.00 94.62 106 LEU A N 1
ATOM 855 C CA . LEU A 1 106 ? -8.933 -0.017 20.403 1.00 94.62 106 LEU A CA 1
ATOM 856 C C . LEU A 1 106 ? -8.531 -1.405 20.898 1.00 94.62 106 LEU A C 1
ATOM 858 O O . LEU A 1 106 ? -9.291 -2.082 21.590 1.00 94.62 106 LEU A O 1
ATOM 862 N N . HIS A 1 107 ? -7.295 -1.810 20.621 1.00 92.06 107 HIS A N 1
ATOM 863 C CA . HIS A 1 107 ? -6.767 -3.072 21.140 1.00 92.06 107 HIS A CA 1
ATOM 864 C C . HIS A 1 107 ? -6.855 -3.138 22.675 1.00 92.06 107 HIS A C 1
ATOM 866 O O . HIS A 1 107 ? -7.144 -4.192 23.237 1.00 92.06 107 HIS A O 1
ATOM 872 N N . SER A 1 108 ? -6.677 -1.997 23.349 1.00 91.56 108 SER A N 1
ATOM 873 C CA . SER A 1 108 ? -6.783 -1.865 24.806 1.00 91.56 108 SER A CA 1
ATOM 874 C C . SER A 1 108 ? -8.195 -2.068 25.356 1.00 91.56 108 SER A C 1
ATOM 876 O O . SER A 1 108 ? -8.332 -2.477 26.503 1.00 91.56 108 SER A O 1
ATOM 878 N N . GLU A 1 109 ? -9.236 -1.786 24.567 1.00 87.12 109 GLU A N 1
ATOM 879 C CA . GLU A 1 109 ? -10.629 -1.971 24.997 1.00 87.12 109 GLU A CA 1
ATOM 880 C C . GLU A 1 109 ? -10.985 -3.457 25.087 1.00 87.12 109 GLU A C 1
ATOM 882 O O . GLU A 1 109 ? -11.766 -3.836 25.941 1.00 87.12 109 GLU A O 1
ATOM 887 N N . LEU A 1 110 ? -10.384 -4.306 24.248 1.00 79.31 110 LEU A N 1
ATOM 888 C CA . LEU A 1 110 ?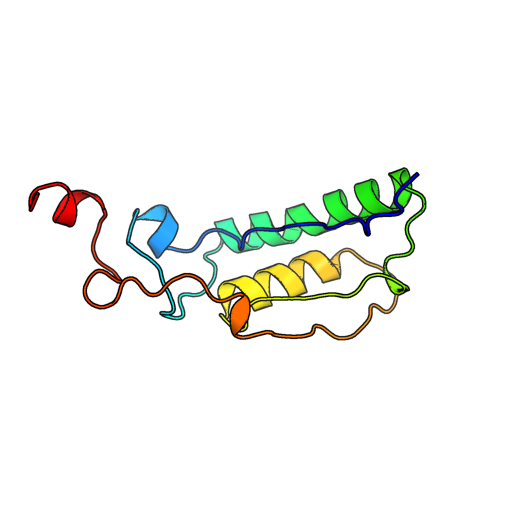 -10.703 -5.738 24.196 1.00 79.31 110 LEU A CA 1
ATOM 889 C C . LEU A 1 110 ? -9.775 -6.604 25.050 1.00 79.31 110 LEU A C 1
ATOM 891 O O . LEU A 1 110 ? -10.172 -7.673 25.496 1.00 79.31 110 LEU A O 1
ATOM 895 N N . ALA A 1 111 ? -8.555 -6.140 25.328 1.00 65.88 111 ALA A N 1
ATOM 896 C CA . ALA A 1 111 ? -7.632 -6.839 26.224 1.00 65.88 111 ALA A CA 1
ATOM 897 C C . ALA A 1 111 ? -8.098 -6.866 27.695 1.00 65.88 111 ALA A C 1
ATOM 899 O O . ALA A 1 111 ? -7.497 -7.565 28.502 1.00 65.88 111 ALA A O 1
ATOM 900 N N . SER A 1 112 ? -9.129 -6.092 28.050 1.00 59.09 112 SER A N 1
ATOM 901 C CA . SER A 1 112 ? -9.726 -6.076 29.392 1.00 59.09 112 SER A CA 1
ATOM 902 C C . SER A 1 112 ? -10.990 -6.940 29.517 1.00 59.09 112 SER A C 1
ATOM 904 O O . SER A 1 112 ? -11.483 -7.111 30.629 1.00 59.09 112 SER A O 1
ATOM 906 N N . ASP A 1 113 ? -11.464 -7.523 28.409 1.00 53.72 113 ASP A N 1
ATOM 907 C CA . ASP A 1 113 ? -12.684 -8.341 28.337 1.00 53.72 113 ASP A CA 1
ATOM 908 C C . ASP A 1 113 ? -12.402 -9.865 28.308 1.00 53.72 113 ASP A C 1
ATOM 910 O O . ASP A 1 113 ? -13.333 -10.655 28.131 1.00 53.72 113 ASP A O 1
ATOM 914 N N . ILE A 1 114 ? -11.137 -10.294 28.461 1.00 51.72 114 ILE A N 1
ATOM 915 C CA . ILE A 1 114 ? -10.691 -11.707 28.448 1.00 51.72 114 ILE A CA 1
ATOM 916 C C . ILE A 1 114 ? -9.927 -12.040 29.729 1.00 51.72 114 ILE A C 1
ATOM 918 O O . ILE A 1 114 ? -9.034 -11.247 30.102 1.00 51.72 114 ILE A O 1
#

Secondary structure (DSSP, 8-state):
---PPP----PPPPBHHHHTTB--SSS--PBPHHHHHHHHHHHHHHHHHHHHTT--GGGS-EEE-SSHHHHHHHHHHHTT-SS--PPEEE-GGGSPPP-GGGTT-BHHHHTT--

Foldseek 3Di:
DDDDDDDDDDDFFDFPCVVLQADAFQDATAHDPRRLVVLLVLQVVVVVVCVVVVHDQQPDAAEFAPRNRGVSSSVNSCVSDPDDHDDYDHDPVRTGHDPPPRGGPHPVVVVVVD

Solvent-accessible surface area (backbone atoms only — not comparable to full-atom values): 6736 Å² total; per-residue (Å²): 131,86,88,70,83,89,83,87,86,82,81,56,32,46,25,65,50,59,75,68,42,24,41,74,25,68,70,80,59,55,56,33,76,66,10,46,57,48,14,47,56,46,14,60,55,48,54,54,52,30,60,76,68,78,48,58,69,64,78,46,88,46,74,36,24,71,45,56,25,35,43,55,21,52,54,41,22,52,68,62,53,97,61,84,60,63,72,75,45,68,36,76,89,57,48,56,67,71,52,69,93,46,46,71,40,41,55,75,68,56,65,74,77,110

Sequence (114 aa):
MTDWPELFFARHGETDWNRERRYQGQRDIPLNPTGRGQADAIGPLLVDLLAANDLNPAEIDWFASPLSRARETMERMRDAFNTPLPEIVYDDRLQEISFGVMEGKLHSELASDI

Radius of gyration: 16.48 Å; Cα contacts (8 Å, |Δi|>4): 159; chains: 1; bounding box: 38×39×48 Å